Protein AF-A0A5A7T6V6-F1 (afdb_monomer)

Nearest PDB structures (foldseek):
  4cdg-assembly1_A  TM=8.973E-01  e=1.148E-07  Homo sapiens
  4cdg-assembly2_B  TM=8.959E-01  e=1.078E-07  Homo sapiens
  4tmu-assembly1_A  TM=9.172E-01  e=1.344E-06  Cronobacter sakazakii ATCC BAA-894
  1oyw-assembly1_A  TM=8.843E-01  e=2.864E-06  Escherichia coli

Solvent-accessible surface area (backbone atoms only — not comparable to full-atom values): 10312 Å² total; per-residue (Å²): 134,54,72,68,58,51,54,51,54,54,50,36,39,72,70,63,76,37,92,79,82,90,78,61,78,73,59,64,75,75,63,79,82,60,41,85,31,45,70,38,75,37,72,62,61,65,95,39,56,66,57,44,51,60,62,50,62,50,38,16,66,68,49,47,71,19,41,34,39,37,32,40,51,73,70,40,51,55,53,49,50,65,76,62,64,83,78,73,88,68,81,57,71,47,54,59,62,57,71,53,71,84,66,40,65,66,52,58,52,33,54,73,73,72,45,85,80,66,83,86,46,40,80,75,63,80,82,79,87,66,89,78,86,72,86,70,78,67,23,53,60,86,74,68,99,72,93,64,80,65,65,50,38,60,48,72,47,68,40,76,57,78,131

Secondary structure (DSSP, 8-state):
--HHHHHHHHHHHHTTS-------THHHHT----TT--EEEESS--S-HHHHHHHHTTTTTTSS-EEEEEEE-HHHHHHHHHHH-SS--SPPHHHHHHH--SS-HHHHHHHHTTPPP-TTS-B-------SSS-----B--PPPSSS----TTEEEEEEE---

InterPro domains:
  IPR001650 Helicase, C-terminal domain-like [PF00271] (1-63)
  IPR001650 Helicase, C-terminal domain-like [PS51194] (1-103)
  IPR001650 Helicase, C-terminal domain-like [SM00490] (1-63)
  IPR027417 P-loop containing nucleoside triphosphate hydrolase [G3DSA:3.40.50.300] (1-128)
  IPR027417 P-loop containing nucleoside triphosphate hydrolase [SSF52540] (7-118)
  IPR032284 ATP-dependent DNA helicase RecQ, zinc-binding domain [PF16124] (74-118)

Stru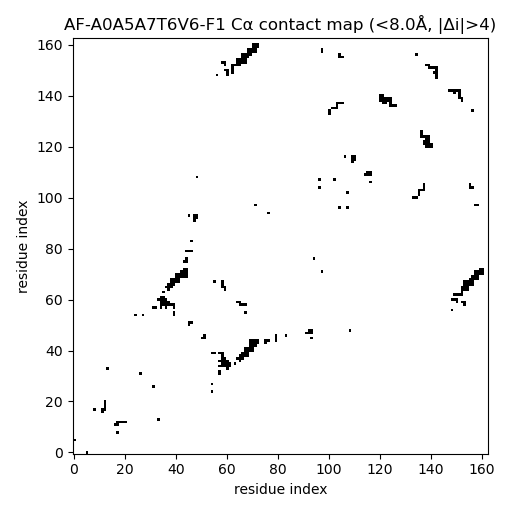cture (mmCIF, N/CA/C/O backbone):
data_AF-A0A5A7T6V6-F1
#
_entry.id   AF-A0A5A7T6V6-F1
#
loop_
_atom_site.group_PDB
_atom_site.id
_atom_site.type_symbol
_atom_site.label_atom_id
_atom_site.label_alt_id
_atom_site.label_comp_id
_atom_site.label_asym_id
_atom_site.label_entity_id
_atom_site.label_seq_id
_atom_site.pdbx_PDB_ins_code
_atom_site.Cartn_x
_atom_site.Cartn_y
_atom_site.Cartn_z
_atom_site.occupancy
_atom_site.B_iso_or_equiv
_atom_site.auth_seq_id
_atom_site.auth_comp_id
_atom_site.auth_asym_id
_atom_site.auth_atom_id
_atom_site.pdbx_PDB_model_num
ATOM 1 N N . MET A 1 1 ? -5.572 19.678 7.613 1.00 74.50 1 MET A N 1
ATOM 2 C CA . MET A 1 1 ? -6.178 18.974 8.762 1.00 74.50 1 MET A CA 1
ATOM 3 C C . MET A 1 1 ? -5.320 19.246 9.973 1.00 74.50 1 MET A C 1
ATOM 5 O O . MET A 1 1 ? -4.122 18.979 9.914 1.00 74.50 1 MET A O 1
ATOM 9 N N . ASP A 1 2 ? -5.929 19.813 11.001 1.00 87.88 2 ASP A N 1
ATOM 10 C CA . ASP A 1 2 ? -5.264 20.177 12.249 1.00 87.88 2 ASP A CA 1
ATOM 11 C C . ASP A 1 2 ? -4.811 18.924 13.045 1.00 87.88 2 ASP A C 1
ATOM 13 O O . ASP A 1 2 ? -5.450 17.868 12.918 1.00 87.88 2 ASP A O 1
ATOM 17 N N . PRO A 1 3 ? -3.722 18.975 13.844 1.00 86.38 3 PRO A N 1
ATOM 18 C CA . PRO A 1 3 ? -3.275 17.840 14.656 1.00 86.38 3 PRO A CA 1
ATOM 19 C C . PRO A 1 3 ? -4.341 17.276 15.608 1.00 86.38 3 PRO A C 1
ATOM 21 O O . PRO A 1 3 ? -4.400 16.053 15.788 1.00 86.38 3 PRO A O 1
ATOM 24 N N . ALA A 1 4 ? -5.217 18.117 16.168 1.00 88.50 4 ALA A N 1
ATOM 25 C CA . ALA A 1 4 ? -6.295 17.660 17.043 1.00 88.50 4 ALA A CA 1
ATOM 26 C C . ALA A 1 4 ? -7.326 16.838 16.260 1.00 88.50 4 ALA A C 1
ATOM 28 O O . ALA A 1 4 ? -7.719 15.749 16.684 1.00 88.50 4 ALA A O 1
ATOM 29 N N . GLN A 1 5 ? -7.691 17.300 15.060 1.00 90.00 5 GLN A N 1
ATOM 30 C CA . GLN A 1 5 ? -8.599 16.570 14.174 1.00 90.00 5 GLN A CA 1
ATOM 31 C C . GLN A 1 5 ? -8.004 15.222 13.743 1.00 90.00 5 GLN A C 1
ATOM 33 O O . GLN A 1 5 ? -8.709 14.213 13.732 1.00 90.00 5 GLN A O 1
ATOM 38 N N . ARG A 1 6 ? -6.705 15.180 13.405 1.00 87.50 6 ARG A N 1
ATOM 39 C CA . ARG A 1 6 ? -6.007 13.933 13.031 1.00 87.50 6 ARG A CA 1
ATOM 40 C C . ARG A 1 6 ? -6.059 12.906 14.160 1.00 87.50 6 ARG A C 1
ATOM 42 O O . ARG A 1 6 ? -6.437 11.760 13.929 1.00 87.50 6 ARG A O 1
ATOM 49 N N . SER A 1 7 ? -5.738 13.343 15.377 1.00 87.62 7 SER A N 1
ATOM 50 C CA . SER A 1 7 ? -5.757 12.501 16.578 1.00 87.62 7 SER A CA 1
ATOM 51 C C . SER A 1 7 ? -7.163 11.984 16.886 1.00 87.62 7 SER A C 1
ATOM 53 O O . SER A 1 7 ? -7.337 10.818 17.238 1.00 87.62 7 SER A O 1
ATOM 55 N N . PHE A 1 8 ? -8.180 12.828 16.700 1.00 90.81 8 PHE A N 1
ATOM 56 C CA . PHE A 1 8 ? -9.578 12.455 16.886 1.00 90.81 8 PHE A CA 1
ATOM 57 C C . PHE A 1 8 ? -10.023 11.359 15.907 1.00 90.81 8 PHE A C 1
ATOM 59 O O . PHE A 1 8 ? -10.551 10.336 16.340 1.00 90.81 8 PHE A O 1
ATOM 66 N N . VAL A 1 9 ? -9.751 11.516 14.607 1.00 90.62 9 VAL A N 1
ATOM 67 C CA . VAL A 1 9 ? -10.084 10.499 13.590 1.00 90.62 9 VAL A CA 1
ATOM 68 C C . VAL A 1 9 ? -9.315 9.198 13.826 1.00 90.62 9 VAL A C 1
ATOM 70 O O . VAL A 1 9 ? -9.901 8.118 13.773 1.00 90.62 9 VAL A O 1
ATOM 73 N N . GLN A 1 10 ? -8.023 9.283 14.159 1.00 87.94 10 GLN A N 1
ATOM 74 C CA . GLN A 1 10 ? -7.215 8.106 14.485 1.00 87.94 10 GLN A CA 1
ATOM 75 C C . GLN A 1 10 ? -7.772 7.348 15.699 1.00 87.94 10 GLN A C 1
ATOM 77 O O . GLN A 1 10 ? -7.799 6.115 15.694 1.00 87.94 10 GLN A O 1
ATOM 82 N N . LYS A 1 11 ? -8.242 8.064 16.728 1.00 90.19 11 LYS A N 1
ATOM 83 C CA . LYS A 1 11 ? -8.846 7.465 17.925 1.00 90.19 11 LYS A CA 1
ATOM 84 C C . LYS A 1 11 ? -10.158 6.750 17.603 1.00 90.19 11 LYS A C 1
ATOM 86 O O . LYS A 1 11 ? -10.329 5.616 18.040 1.00 90.19 11 LYS A O 1
ATOM 91 N N . GLN A 1 12 ? -11.042 7.375 16.827 1.00 92.31 12 GLN A N 1
ATOM 92 C CA . GLN A 1 12 ? -12.310 6.763 16.412 1.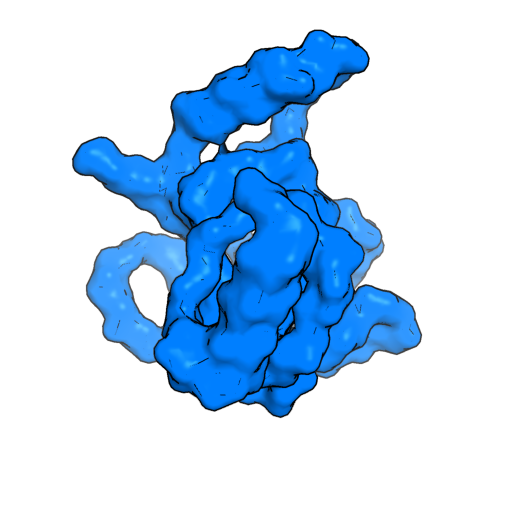00 92.31 12 GLN A CA 1
ATOM 93 C C . GLN A 1 12 ? -12.080 5.500 15.570 1.00 92.31 12 GLN A C 1
ATOM 95 O O . GLN A 1 12 ? -12.667 4.456 15.832 1.00 92.31 12 GLN A O 1
ATOM 100 N N . TRP A 1 13 ? -11.150 5.550 14.614 1.00 91.06 13 TRP A N 1
ATOM 101 C CA . TRP A 1 13 ? -10.787 4.376 13.815 1.00 91.06 13 TRP A CA 1
ATOM 102 C C . TRP A 1 13 ? -10.139 3.261 14.642 1.00 91.06 13 TRP A C 1
ATOM 104 O O . TRP A 1 13 ? -10.393 2.079 14.423 1.00 91.06 13 TRP A O 1
ATOM 114 N N . SER A 1 14 ? -9.335 3.616 15.647 1.00 88.62 14 SER A N 1
ATOM 115 C CA . SER A 1 14 ? -8.740 2.621 16.548 1.00 88.62 14 SER A CA 1
ATOM 116 C C . SER A 1 14 ? -9.800 1.865 17.352 1.00 88.62 14 SER A C 1
ATOM 118 O O . SER A 1 14 ? -9.628 0.669 17.583 1.00 88.62 14 SER A O 1
ATOM 120 N N . LYS A 1 15 ? -10.893 2.548 17.716 1.00 90.94 15 LYS A N 1
ATOM 121 C CA . LYS A 1 15 ? -12.057 2.008 18.433 1.00 90.94 15 LYS A CA 1
ATOM 122 C C . LYS A 1 15 ? -13.098 1.323 17.541 1.00 90.94 15 LYS A C 1
ATOM 124 O O . LYS A 1 15 ? -14.153 0.958 18.045 1.00 90.94 15 LYS A O 1
ATOM 129 N N . ASP A 1 16 ? -12.830 1.190 16.242 1.00 90.75 16 ASP A N 1
ATOM 130 C CA . ASP A 1 16 ? -13.777 0.634 15.267 1.00 90.75 16 ASP A CA 1
ATOM 131 C C . ASP A 1 16 ? -15.079 1.464 15.113 1.00 90.75 16 ASP A C 1
ATOM 133 O O . ASP A 1 16 ? -16.071 0.980 14.579 1.00 90.75 16 ASP A O 1
ATOM 137 N N . GLU A 1 17 ? -15.074 2.743 15.521 1.00 93.00 17 GLU A N 1
ATOM 138 C CA . GLU A 1 17 ? -16.168 3.698 15.248 1.00 93.00 17 GLU A CA 1
ATOM 139 C C . GLU A 1 17 ? -16.119 4.185 13.785 1.00 93.00 17 GLU A C 1
ATOM 141 O O . GLU A 1 17 ? -17.142 4.481 13.169 1.00 93.00 17 GLU A O 1
ATOM 146 N N . ILE A 1 18 ? -14.913 4.233 13.208 1.00 91.94 18 ILE A N 1
ATOM 147 C CA . ILE A 1 18 ? -14.670 4.488 11.784 1.00 91.94 18 ILE A CA 1
ATOM 148 C C . ILE A 1 18 ? -14.029 3.242 11.180 1.00 91.94 18 ILE A C 1
ATOM 150 O O . ILE A 1 18 ? -12.979 2.799 11.634 1.00 91.94 18 ILE A O 1
ATOM 154 N N . ASN A 1 19 ? -14.610 2.725 10.099 1.00 89.06 19 ASN A N 1
ATOM 155 C CA . ASN A 1 19 ? -14.118 1.507 9.448 1.00 89.06 19 ASN A CA 1
ATOM 156 C C . ASN A 1 19 ? -13.001 1.775 8.427 1.00 89.06 19 ASN A C 1
ATOM 158 O O . ASN A 1 19 ? -12.113 0.945 8.233 1.00 89.06 19 ASN A O 1
ATOM 162 N N . ILE A 1 20 ? -13.043 2.928 7.751 1.00 90.88 20 ILE A N 1
ATOM 163 C CA . ILE A 1 20 ? -12.171 3.244 6.614 1.00 90.88 20 ILE A CA 1
ATOM 164 C C . ILE A 1 20 ? -11.563 4.630 6.804 1.00 90.88 20 ILE A C 1
ATOM 166 O O . ILE A 1 20 ? -12.269 5.597 7.080 1.00 90.88 20 ILE A O 1
ATOM 170 N N . ILE A 1 21 ? -10.251 4.727 6.597 1.00 90.06 21 ILE A N 1
ATOM 171 C CA . ILE A 1 21 ? -9.530 5.996 6.501 1.00 90.06 21 ILE A CA 1
ATOM 172 C C . ILE A 1 21 ? -8.927 6.097 5.102 1.00 90.06 21 ILE A C 1
ATOM 174 O O . ILE A 1 21 ? -8.197 5.206 4.673 1.00 90.06 21 ILE A O 1
ATOM 178 N N . SER A 1 22 ? -9.194 7.211 4.420 1.00 90.56 22 SER A N 1
ATOM 179 C CA . SER A 1 22 ? -8.434 7.625 3.241 1.00 90.56 22 SER A CA 1
ATOM 180 C C . SER A 1 22 ? -7.333 8.580 3.682 1.00 90.56 22 SER A C 1
ATOM 182 O O . SER A 1 22 ? -7.606 9.607 4.307 1.00 90.56 22 SER A O 1
ATOM 184 N N . ALA A 1 23 ? -6.082 8.223 3.408 1.00 87.88 23 ALA A N 1
ATOM 185 C CA . ALA A 1 23 ? -4.930 8.961 3.891 1.00 87.88 23 ALA A CA 1
ATOM 186 C C . ALA A 1 23 ? -3.766 8.937 2.899 1.00 87.88 23 ALA A C 1
ATOM 188 O O . ALA A 1 23 ? -3.619 8.015 2.101 1.00 87.88 23 ALA A O 1
ATOM 189 N N . THR A 1 24 ? -2.908 9.951 2.997 1.00 87.81 24 THR A N 1
ATOM 190 C CA . THR A 1 24 ? -1.612 9.984 2.314 1.00 87.81 24 THR A CA 1
ATOM 191 C C . THR A 1 24 ? -0.534 9.314 3.173 1.00 87.81 24 THR A C 1
ATOM 193 O O . THR A 1 24 ? -0.756 9.009 4.348 1.00 87.81 24 THR A O 1
ATOM 196 N N . VAL A 1 25 ? 0.670 9.149 2.613 1.00 80.06 25 VAL A N 1
ATOM 197 C CA . VAL A 1 25 ? 1.855 8.574 3.287 1.00 80.06 25 VAL A CA 1
ATOM 198 C C . VAL A 1 25 ? 2.108 9.184 4.678 1.00 80.06 25 VAL A C 1
ATOM 200 O O . VAL A 1 25 ? 2.528 8.489 5.603 1.00 80.06 25 VAL A O 1
ATOM 203 N N . ALA A 1 26 ? 1.763 10.462 4.870 1.00 73.88 26 ALA A N 1
ATOM 204 C CA . ALA A 1 26 ? 1.917 11.176 6.137 1.00 73.88 26 ALA A CA 1
ATOM 205 C C . ALA A 1 26 ? 1.166 10.531 7.319 1.00 73.88 26 ALA A C 1
ATOM 207 O O . ALA A 1 26 ? 1.592 10.673 8.463 1.00 73.88 26 ALA A O 1
ATOM 208 N N . PHE A 1 27 ? 0.080 9.790 7.076 1.00 70.94 27 PHE A N 1
ATOM 209 C CA . PHE A 1 27 ? -0.657 9.096 8.140 1.00 70.94 27 PHE A CA 1
ATOM 210 C C . PHE A 1 27 ? 0.139 7.925 8.725 1.00 70.94 27 PHE A C 1
ATOM 212 O O . PHE A 1 27 ? 0.045 7.623 9.912 1.00 70.94 27 PHE A O 1
ATOM 219 N N . GLY A 1 28 ? 0.998 7.306 7.914 1.00 61.16 28 GLY A N 1
ATOM 220 C CA . GLY A 1 28 ? 1.839 6.205 8.351 1.00 61.16 28 GLY A CA 1
ATOM 221 C C . GLY A 1 28 ? 2.927 6.599 9.354 1.00 61.16 28 GLY A C 1
ATOM 222 O O . GLY A 1 28 ? 3.344 5.758 10.157 1.00 61.16 28 GLY A O 1
ATOM 223 N N . MET A 1 29 ? 3.361 7.860 9.330 1.00 61.56 29 MET A N 1
ATOM 224 C CA . MET A 1 29 ? 4.415 8.389 10.203 1.00 61.56 29 MET A CA 1
ATOM 225 C C . MET A 1 29 ? 3.931 8.629 11.640 1.00 61.56 29 MET A C 1
ATOM 227 O O . MET A 1 29 ? 4.735 8.608 12.562 1.00 61.56 29 MET A O 1
ATOM 231 N N . VAL A 1 30 ? 2.619 8.773 11.854 1.00 58.81 30 VAL A N 1
ATOM 232 C CA . VAL A 1 30 ? 2.002 9.031 13.174 1.00 58.81 30 VAL A CA 1
ATOM 233 C C . VAL A 1 30 ? 1.886 7.748 14.027 1.00 58.81 30 VAL A C 1
ATOM 235 O O . VAL A 1 30 ? 1.286 7.741 15.095 1.00 58.81 30 VAL A O 1
ATOM 238 N N . GLY A 1 31 ? 2.485 6.635 13.585 1.00 63.72 31 GLY A N 1
ATOM 239 C CA . GLY A 1 31 ? 2.583 5.418 14.396 1.00 63.72 31 GLY A CA 1
ATOM 240 C C . GLY A 1 31 ? 1.267 4.645 14.509 1.00 63.72 31 GLY A C 1
ATOM 241 O O . GLY A 1 31 ? 0.774 4.379 15.601 1.00 63.72 31 GLY A O 1
ATOM 242 N N . ILE A 1 32 ? 0.687 4.245 13.375 1.00 74.50 32 ILE A N 1
ATOM 243 C CA . ILE A 1 32 ? -0.501 3.377 13.358 1.00 74.50 32 ILE A CA 1
ATOM 244 C C . ILE A 1 32 ? -0.141 1.996 13.926 1.00 74.50 32 ILE A C 1
ATOM 246 O O . ILE A 1 32 ? 0.665 1.273 13.332 1.00 74.50 32 ILE A O 1
ATOM 250 N N . ASN A 1 33 ? -0.775 1.614 15.037 1.00 75.62 33 ASN A N 1
ATOM 251 C CA . ASN A 1 33 ? -0.602 0.308 15.676 1.00 75.62 33 ASN A CA 1
ATOM 252 C C . ASN A 1 33 ? -1.943 -0.396 15.951 1.00 75.62 33 ASN A C 1
ATOM 254 O O . ASN A 1 33 ? -2.218 -0.819 17.070 1.00 75.62 33 ASN A O 1
ATOM 258 N N . LYS A 1 34 ? -2.801 -0.499 14.930 1.00 85.69 34 LYS A N 1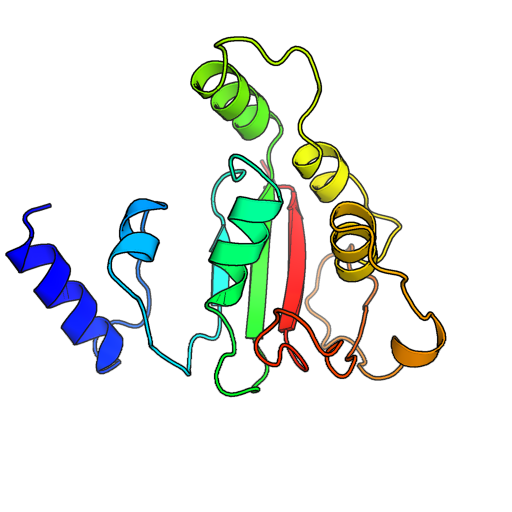
ATOM 259 C CA . LYS A 1 34 ? -4.012 -1.327 14.993 1.00 85.69 34 LYS A CA 1
ATOM 260 C C . LYS A 1 34 ? -3.680 -2.721 14.444 1.00 85.69 34 LYS A C 1
ATOM 262 O O . LYS A 1 34 ? -3.250 -2.807 13.293 1.00 85.69 34 LYS A O 1
ATOM 267 N N . PRO A 1 35 ? -3.836 -3.805 15.225 1.00 85.44 35 PRO A N 1
ATOM 268 C CA . PRO A 1 35 ? -3.443 -5.139 14.777 1.00 85.44 35 PRO A CA 1
ATOM 269 C C . PRO A 1 35 ? -4.404 -5.711 13.724 1.00 85.44 35 PRO A C 1
ATOM 271 O O . PRO A 1 35 ? -3.989 -6.438 12.821 1.00 85.44 35 PRO A O 1
ATOM 274 N N . ASN A 1 36 ? -5.682 -5.326 13.802 1.00 88.06 36 ASN A N 1
ATOM 275 C CA . ASN A 1 36 ? -6.778 -5.904 13.034 1.00 88.06 36 ASN A CA 1
ATOM 276 C C . ASN A 1 36 ? -7.081 -5.191 11.697 1.00 88.06 36 ASN A C 1
ATOM 278 O O . ASN A 1 36 ? -8.233 -5.096 11.276 1.00 88.06 36 ASN A O 1
ATOM 282 N N . VAL A 1 37 ? -6.058 -4.701 10.991 1.00 89.31 37 VAL A N 1
ATOM 283 C CA . VAL A 1 37 ? -6.233 -4.094 9.658 1.00 89.31 37 VAL A CA 1
ATOM 284 C C . VAL A 1 37 ? -6.385 -5.180 8.586 1.00 89.31 37 VAL A C 1
ATOM 286 O O . VAL A 1 37 ? -5.462 -5.963 8.342 1.00 89.31 37 VAL A O 1
ATOM 289 N N . ARG A 1 38 ? -7.552 -5.226 7.927 1.00 89.50 38 ARG A N 1
ATOM 290 C CA . ARG A 1 38 ? -7.887 -6.245 6.909 1.00 89.50 38 ARG A CA 1
ATOM 291 C C . ARG A 1 38 ? -7.513 -5.868 5.492 1.00 89.50 38 ARG A C 1
ATOM 293 O O . ARG A 1 38 ? -7.062 -6.735 4.748 1.00 89.50 38 ARG A O 1
ATOM 300 N N . PHE A 1 39 ? -7.656 -4.597 5.145 1.00 89.00 39 PHE A N 1
ATOM 301 C CA . PHE A 1 39 ? -7.428 -4.112 3.794 1.00 89.00 39 PHE A CA 1
ATOM 302 C C . PHE A 1 39 ? -6.492 -2.914 3.821 1.00 89.00 39 PHE A C 1
ATOM 304 O O . PHE A 1 39 ? -6.690 -1.980 4.595 1.00 89.00 39 PHE A O 1
ATOM 311 N N . VAL A 1 40 ? -5.487 -2.942 2.951 1.00 90.12 40 VAL A N 1
ATOM 312 C CA . VAL A 1 40 ? -4.715 -1.759 2.568 1.00 90.12 40 VAL A CA 1
ATOM 313 C C . VAL A 1 40 ? -4.889 -1.597 1.070 1.00 90.12 40 VAL A C 1
ATOM 315 O O . VAL A 1 40 ? -4.568 -2.507 0.304 1.00 90.12 40 VAL A O 1
ATOM 318 N N . ILE A 1 41 ? -5.455 -0.463 0.671 1.00 91.19 41 ILE A N 1
ATOM 319 C CA . ILE A 1 41 ? -5.759 -0.161 -0.724 1.00 91.19 41 ILE A CA 1
ATOM 320 C C . ILE A 1 41 ? -4.930 1.046 -1.131 1.00 91.19 41 ILE A C 1
ATOM 322 O O . ILE A 1 41 ? -5.121 2.151 -0.622 1.00 91.19 41 ILE A O 1
ATOM 326 N N . HIS A 1 42 ? -4.032 0.830 -2.078 1.00 91.31 42 HIS A N 1
ATOM 327 C CA . HIS A 1 42 ? -3.302 1.885 -2.749 1.00 91.31 42 HIS A CA 1
ATOM 328 C C . HIS A 1 42 ? -4.118 2.350 -3.937 1.00 91.31 42 HIS A C 1
ATOM 330 O O . HIS A 1 42 ? -4.266 1.638 -4.930 1.00 91.31 42 HIS A O 1
ATOM 336 N N . HIS A 1 43 ? -4.672 3.551 -3.808 1.00 90.31 43 HIS A N 1
ATOM 337 C CA . HIS A 1 43 ? -5.361 4.194 -4.913 1.00 90.31 43 HIS A CA 1
ATOM 338 C C . HIS A 1 43 ? -4.360 4.551 -6.016 1.00 90.31 43 HIS A C 1
ATOM 340 O O . HIS A 1 43 ? -4.558 4.158 -7.152 1.00 90.31 43 HIS A O 1
ATOM 346 N N . SER A 1 44 ? -3.275 5.250 -5.699 1.00 88.00 44 SER A N 1
ATOM 347 C CA . SER A 1 44 ? -2.290 5.684 -6.697 1.00 88.00 44 SER A CA 1
ATOM 348 C C . SER A 1 44 ? -0.960 4.968 -6.522 1.00 88.00 44 SER A C 1
ATOM 350 O O . SER A 1 44 ? -0.662 4.480 -5.429 1.00 88.00 44 SER A O 1
ATOM 352 N N . LEU A 1 45 ?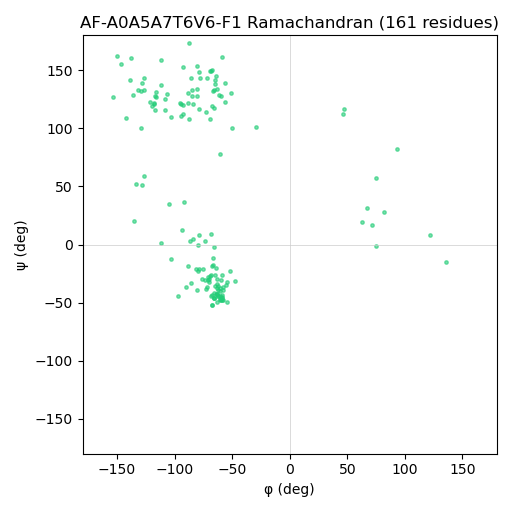 -0.162 4.944 -7.593 1.00 88.12 45 LEU A N 1
ATOM 353 C CA . LEU A 1 45 ? 1.155 4.313 -7.608 1.00 88.12 45 LEU A CA 1
ATOM 354 C C . LEU A 1 45 ? 2.067 4.896 -6.505 1.00 88.12 45 LEU A C 1
ATOM 356 O O . LEU A 1 45 ? 2.301 6.109 -6.486 1.00 88.12 45 LEU A O 1
ATOM 360 N N . PRO A 1 46 ? 2.588 4.062 -5.586 1.00 88.69 46 PRO A N 1
ATOM 361 C CA . PRO A 1 46 ? 3.602 4.481 -4.623 1.00 88.69 46 PRO A CA 1
ATOM 362 C C . PRO A 1 46 ? 4.875 5.009 -5.295 1.00 88.69 46 PRO A C 1
ATOM 364 O O . PRO A 1 46 ? 5.164 4.728 -6.455 1.00 88.69 46 PRO A O 1
ATOM 367 N N . LYS A 1 47 ? 5.683 5.764 -4.546 1.00 85.06 47 LYS A N 1
ATOM 368 C CA . LYS A 1 47 ? 6.943 6.322 -5.071 1.00 85.06 47 LYS A CA 1
ATOM 369 C C . LYS A 1 47 ? 8.015 5.255 -5.302 1.00 85.06 47 LYS A C 1
ATOM 371 O O . LYS A 1 47 ? 8.827 5.393 -6.210 1.00 85.06 47 LYS A O 1
ATOM 376 N N . SER A 1 48 ? 8.020 4.213 -4.474 1.00 85.81 48 SER A N 1
ATOM 377 C CA . SER A 1 48 ? 8.962 3.101 -4.558 1.00 85.81 48 SER A CA 1
ATOM 378 C C . SER A 1 48 ? 8.326 1.810 -4.042 1.00 85.81 48 SER A C 1
ATOM 380 O O . SER A 1 48 ? 7.310 1.835 -3.337 1.00 85.81 48 SER A O 1
ATOM 382 N N . ILE A 1 49 ? 8.926 0.676 -4.392 1.00 86.06 49 ILE A N 1
ATOM 383 C CA . ILE A 1 49 ? 8.477 -0.648 -3.948 1.00 86.06 49 ILE A CA 1
ATOM 384 C C . ILE A 1 49 ? 8.757 -0.894 -2.459 1.00 86.06 49 ILE A C 1
ATOM 386 O O . ILE A 1 49 ? 7.984 -1.580 -1.796 1.00 86.06 49 ILE A O 1
ATOM 390 N N . GLU A 1 50 ? 9.787 -0.270 -1.891 1.00 86.19 50 GLU A N 1
ATOM 391 C CA . GLU A 1 50 ? 10.062 -0.289 -0.452 1.00 86.19 50 GLU A CA 1
ATOM 392 C C . GLU A 1 50 ? 8.991 0.485 0.314 1.00 86.19 50 GLU A C 1
ATOM 394 O O . GLU A 1 50 ? 8.479 -0.005 1.321 1.00 86.19 50 GLU A O 1
ATOM 399 N N . GLY A 1 51 ? 8.608 1.665 -0.191 1.00 85.62 51 GLY A N 1
ATOM 400 C CA . GLY A 1 51 ? 7.502 2.446 0.361 1.00 85.62 51 GLY A CA 1
ATOM 401 C C . GLY A 1 51 ? 6.200 1.650 0.329 1.00 85.62 51 GLY A C 1
ATOM 402 O O . GLY A 1 51 ? 5.545 1.495 1.360 1.00 85.62 51 GLY A O 1
ATOM 403 N N . TYR A 1 52 ? 5.892 1.040 -0.820 1.00 87.56 52 TYR A N 1
ATOM 404 C CA . TYR A 1 52 ? 4.759 0.127 -0.960 1.00 87.56 52 TYR A CA 1
ATOM 405 C C . TYR A 1 52 ? 4.799 -1.004 0.078 1.00 87.56 52 TYR A C 1
ATOM 407 O O . TYR A 1 52 ? 3.815 -1.233 0.783 1.00 87.56 52 TYR A O 1
ATOM 415 N N . HIS A 1 53 ? 5.943 -1.679 0.224 1.00 86.06 53 HIS A N 1
ATOM 416 C CA . HIS A 1 53 ? 6.112 -2.783 1.167 1.00 86.06 53 HIS A CA 1
ATOM 417 C C . HIS A 1 53 ? 5.884 -2.344 2.625 1.00 86.06 53 HIS A C 1
ATOM 419 O O . HIS A 1 53 ? 5.157 -3.014 3.364 1.00 86.06 53 HIS A O 1
ATOM 425 N N . GLN A 1 54 ? 6.423 -1.192 3.040 1.00 86.12 54 GLN A N 1
ATOM 426 C CA . GLN A 1 54 ? 6.214 -0.646 4.387 1.00 86.12 54 GLN A CA 1
ATOM 427 C C . GLN A 1 54 ? 4.753 -0.251 4.646 1.00 86.12 54 GLN A C 1
ATOM 429 O O . GLN A 1 54 ? 4.210 -0.517 5.722 1.00 86.12 54 GLN A O 1
ATOM 434 N N . GLU A 1 55 ? 4.097 0.370 3.667 1.00 87.81 55 GLU A N 1
ATOM 435 C CA . GLU A 1 55 ? 2.699 0.802 3.763 1.00 87.81 55 GLU A CA 1
ATOM 436 C C . GLU A 1 55 ? 1.752 -0.399 3.868 1.00 87.81 55 GLU A C 1
ATOM 438 O O . GLU A 1 55 ? 0.897 -0.462 4.755 1.00 87.81 55 GLU A O 1
ATOM 443 N N . CYS A 1 56 ? 1.966 -1.401 3.017 1.00 86.38 56 CYS A N 1
ATOM 444 C CA . CYS A 1 56 ? 1.259 -2.674 3.037 1.00 86.38 56 CYS A CA 1
ATOM 445 C C . CYS A 1 56 ? 1.522 -3.512 4.296 1.00 86.38 56 CYS A C 1
ATOM 447 O O . CYS A 1 56 ? 0.665 -4.313 4.690 1.00 86.38 56 CYS A O 1
ATOM 449 N N . GLY A 1 57 ? 2.672 -3.321 4.947 1.00 82.81 57 GLY A N 1
ATOM 450 C CA . GLY A 1 57 ? 3.053 -3.978 6.200 1.00 82.81 57 GLY A CA 1
ATOM 451 C C . GLY A 1 57 ? 2.191 -3.602 7.414 1.00 82.81 57 GLY A C 1
ATOM 452 O O . GLY A 1 57 ? 2.386 -4.124 8.511 1.00 82.81 57 GLY A O 1
ATOM 453 N N . ARG A 1 58 ? 1.222 -2.696 7.239 1.00 82.12 58 ARG A N 1
ATOM 454 C CA . ARG A 1 58 ? 0.225 -2.336 8.259 1.00 82.12 58 ARG A CA 1
ATOM 455 C C . ARG A 1 58 ? -0.940 -3.322 8.331 1.00 82.12 58 ARG A C 1
ATOM 457 O O . ARG A 1 58 ? -1.611 -3.371 9.355 1.00 82.12 58 ARG A O 1
ATOM 464 N N . ALA A 1 59 ? -1.178 -4.090 7.268 1.00 86.31 59 ALA A N 1
ATOM 465 C CA . ALA A 1 59 ? -2.235 -5.095 7.224 1.00 86.31 59 ALA A CA 1
ATOM 466 C C . ALA A 1 59 ? -1.833 -6.374 7.974 1.00 86.31 59 ALA A C 1
ATOM 468 O O . ALA A 1 59 ? -0.688 -6.810 7.871 1.00 86.31 59 ALA A O 1
ATOM 469 N N . GLY A 1 60 ? -2.794 -7.003 8.658 1.00 84.56 60 GLY A N 1
ATOM 470 C CA . GLY A 1 60 ? -2.652 -8.379 9.153 1.00 84.56 60 GLY A CA 1
ATOM 471 C C . GLY A 1 60 ? -1.617 -8.585 10.259 1.00 84.56 60 GLY A C 1
ATOM 472 O O . GLY A 1 60 ? -1.017 -9.653 10.323 1.00 84.56 60 GLY A O 1
ATOM 473 N N . ARG A 1 61 ? -1.384 -7.591 11.129 1.00 85.12 61 ARG A N 1
ATOM 474 C CA . ARG A 1 61 ? -0.440 -7.723 12.260 1.00 85.12 61 ARG A CA 1
ATOM 475 C C . ARG A 1 61 ? -0.895 -8.732 13.321 1.00 85.12 61 ARG A C 1
ATOM 477 O O . ARG A 1 61 ? -0.080 -9.184 14.113 1.00 85.12 61 ARG A O 1
ATOM 484 N N . ASP A 1 62 ? -2.177 -9.081 13.325 1.00 84.81 62 ASP A N 1
ATOM 485 C CA . ASP A 1 62 ? -2.776 -10.162 14.115 1.00 84.81 62 ASP A CA 1
ATOM 486 C C . ASP A 1 62 ? -2.563 -11.564 13.508 1.00 84.81 62 ASP A C 1
ATOM 488 O O . ASP A 1 62 ? -3.039 -12.547 14.067 1.00 84.81 62 ASP A O 1
ATOM 492 N N . GLY A 1 63 ? -1.885 -11.676 12.360 1.00 81.75 63 GLY A N 1
ATOM 493 C CA . GLY A 1 63 ? -1.664 -12.945 11.658 1.00 81.75 63 GLY A CA 1
ATOM 494 C C . GLY A 1 63 ? -2.898 -13.477 10.921 1.00 81.75 63 GLY A C 1
ATOM 495 O O . GLY A 1 63 ? -2.816 -14.502 10.238 1.00 81.75 63 GLY A O 1
ATOM 496 N N . MET A 1 64 ? -4.033 -12.778 11.002 1.00 84.56 64 MET A N 1
ATOM 497 C CA . MET A 1 64 ? -5.267 -13.158 10.319 1.00 84.56 64 MET A CA 1
ATOM 498 C C . MET A 1 64 ? -5.244 -12.733 8.846 1.00 84.56 64 MET A C 1
ATOM 500 O O . MET A 1 64 ? -4.585 -11.742 8.499 1.00 84.56 64 MET A O 1
ATOM 504 N N . PRO A 1 65 ? -6.000 -13.434 7.974 1.00 82.62 65 PRO A N 1
ATOM 505 C CA . PRO A 1 65 ? -6.031 -13.126 6.556 1.00 82.62 65 PRO A CA 1
ATOM 506 C C . PRO A 1 65 ? -6.300 -11.650 6.280 1.00 82.62 65 PRO A C 1
ATOM 508 O O . PRO A 1 65 ? -7.227 -11.035 6.813 1.00 82.62 65 PRO A O 1
ATOM 511 N N . SER A 1 66 ? -5.460 -11.080 5.428 1.00 85.62 66 SER A N 1
ATOM 512 C CA . SER A 1 66 ? -5.527 -9.679 5.025 1.00 85.62 66 SER A CA 1
ATOM 513 C C . SER A 1 66 ? -5.277 -9.548 3.529 1.00 85.62 66 SER A C 1
ATOM 515 O O . SER A 1 66 ? -4.754 -10.459 2.886 1.00 85.62 66 SER A O 1
ATOM 517 N N . SER A 1 67 ? -5.690 -8.429 2.946 1.00 84.88 67 SER A N 1
ATOM 518 C CA . SER A 1 67 ? -5.524 -8.153 1.521 1.00 84.88 67 SER A CA 1
ATOM 519 C C . SER A 1 67 ? -4.870 -6.798 1.294 1.00 84.88 67 SER A C 1
ATOM 521 O O . SER A 1 67 ? -5.181 -5.805 1.956 1.00 84.88 67 SER A O 1
ATOM 523 N N . ARG A 1 68 ? -3.961 -6.768 0.327 1.00 86.44 68 ARG A N 1
ATOM 524 C CA . ARG A 1 68 ? -3.280 -5.575 -0.168 1.00 86.44 68 ARG A CA 1
ATOM 525 C C . ARG A 1 68 ? -3.639 -5.416 -1.632 1.00 86.44 68 ARG A C 1
ATOM 527 O O . ARG A 1 68 ? -3.382 -6.328 -2.416 1.00 86.44 68 ARG A O 1
ATOM 534 N N . VAL A 1 69 ? -4.234 -4.287 -1.989 1.00 88.12 69 VAL A N 1
ATOM 535 C CA . VAL A 1 69 ? -4.679 -4.017 -3.358 1.00 88.12 69 VAL A CA 1
ATOM 536 C C . VAL A 1 69 ? -3.987 -2.762 -3.855 1.00 88.12 69 VAL A C 1
ATOM 538 O O . VAL A 1 69 ? -4.122 -1.711 -3.238 1.00 88.12 69 VAL A O 1
ATOM 541 N N . LEU A 1 70 ? -3.261 -2.871 -4.963 1.00 88.31 70 LEU A N 1
ATOM 542 C CA . LEU A 1 70 ? -2.671 -1.735 -5.663 1.00 88.31 70 LEU A CA 1
ATOM 543 C C . LEU A 1 70 ? -3.418 -1.496 -6.968 1.00 88.31 70 LEU A C 1
ATOM 545 O O . LEU A 1 70 ? -3.376 -2.348 -7.853 1.00 88.31 70 LEU A O 1
ATOM 549 N N . TYR A 1 71 ? -4.074 -0.345 -7.086 1.00 89.31 71 TYR A N 1
ATOM 550 C CA . TYR A 1 71 ? -4.610 0.120 -8.358 1.00 89.31 71 TYR A CA 1
ATOM 551 C C . TYR A 1 71 ? -3.514 0.843 -9.138 1.00 89.31 71 TYR A C 1
ATOM 553 O O . TYR A 1 71 ? -2.953 1.831 -8.668 1.00 89.31 71 TYR A O 1
ATOM 561 N N . TYR A 1 72 ? -3.214 0.340 -10.330 1.00 85.62 72 TYR A N 1
ATOM 562 C CA . TYR A 1 72 ? -2.199 0.891 -11.218 1.00 85.62 72 TYR A CA 1
ATOM 563 C C . TYR A 1 72 ? -2.839 1.505 -12.461 1.00 85.62 72 TYR A C 1
ATOM 565 O O . TYR A 1 72 ? -3.735 0.926 -13.070 1.00 85.62 72 TYR A O 1
ATOM 573 N N . SER A 1 73 ? -2.336 2.673 -12.842 1.00 87.75 73 SER A N 1
ATOM 574 C CA . SER A 1 73 ? -2.566 3.299 -14.138 1.00 87.75 73 SER A CA 1
ATOM 575 C C . SER A 1 73 ? -1.249 3.901 -14.610 1.00 87.75 73 SER A C 1
ATOM 577 O O . SER A 1 73 ? -0.527 4.511 -13.815 1.00 87.75 73 SER A O 1
ATOM 579 N N . TYR A 1 74 ? -0.962 3.811 -15.907 1.00 84.62 74 TYR A N 1
ATOM 580 C CA . TYR A 1 74 ? 0.234 4.428 -16.479 1.00 84.62 74 TYR A CA 1
ATOM 581 C C . TYR A 1 74 ? 0.252 5.956 -16.275 1.00 84.62 74 TYR A C 1
ATOM 583 O O . TYR A 1 74 ? 1.304 6.560 -16.063 1.00 84.62 74 TYR A O 1
ATOM 591 N N . SER A 1 75 ? -0.920 6.601 -16.230 1.00 86.69 75 SER A N 1
ATOM 592 C CA . SER A 1 75 ? -1.018 8.035 -15.929 1.00 86.69 75 SER A CA 1
ATOM 593 C C . SER A 1 75 ? -0.527 8.391 -14.519 1.00 86.69 75 SER A C 1
ATOM 595 O O . SER A 1 75 ? 0.030 9.474 -14.321 1.00 86.69 75 SER A O 1
ATOM 597 N N . ASP A 1 76 ? -0.649 7.479 -13.549 1.00 85.06 76 ASP A N 1
ATOM 598 C CA . ASP A 1 76 ? -0.094 7.675 -12.208 1.00 85.06 76 ASP A CA 1
ATOM 599 C C . ASP A 1 76 ? 1.433 7.576 -12.215 1.00 85.06 76 ASP A C 1
ATOM 601 O O . ASP A 1 76 ? 2.088 8.371 -11.542 1.00 85.06 76 ASP A O 1
ATOM 605 N N . TYR A 1 77 ? 2.017 6.690 -13.030 1.00 84.38 77 TYR A N 1
ATOM 606 C CA . TYR A 1 77 ? 3.469 6.652 -13.227 1.00 84.38 77 TYR A CA 1
ATOM 607 C C . TYR A 1 77 ? 4.000 7.982 -13.769 1.00 84.38 77 TYR A C 1
ATOM 609 O O . TYR A 1 77 ? 4.954 8.529 -13.214 1.00 84.38 77 TYR A O 1
ATOM 617 N N . ILE A 1 78 ? 3.347 8.555 -14.787 1.00 84.69 78 ILE A N 1
ATOM 618 C CA . ILE A 1 78 ? 3.735 9.861 -15.336 1.00 84.69 78 ILE A CA 1
ATOM 619 C C . ILE A 1 78 ? 3.708 10.929 -14.234 1.00 84.69 78 ILE A C 1
ATOM 621 O O . ILE A 1 78 ? 4.681 11.667 -14.074 1.00 84.69 78 ILE A O 1
ATOM 625 N N . ARG A 1 79 ? 2.638 10.997 -13.432 1.00 83.94 79 ARG A N 1
ATOM 626 C CA . ARG A 1 79 ? 2.523 11.960 -12.320 1.00 83.94 79 ARG A CA 1
ATOM 627 C C . ARG A 1 79 ? 3.628 11.777 -11.280 1.00 83.94 79 ARG A C 1
ATOM 629 O O . ARG A 1 79 ? 4.252 12.752 -10.865 1.00 83.94 79 ARG A O 1
ATOM 636 N N . VAL A 1 80 ? 3.887 10.537 -10.869 1.00 82.56 80 VAL A N 1
ATOM 637 C CA . VAL A 1 80 ? 4.930 10.205 -9.888 1.00 82.56 80 VAL A CA 1
ATOM 638 C C . VAL A 1 80 ? 6.316 10.565 -10.422 1.00 82.56 80 VAL A C 1
ATOM 640 O O . VAL A 1 80 ? 7.093 11.184 -9.698 1.00 82.56 80 VAL A O 1
ATOM 643 N N . LYS A 1 81 ? 6.601 10.280 -11.697 1.00 83.12 81 LYS A N 1
ATOM 644 C CA . LYS A 1 81 ? 7.856 10.659 -12.360 1.00 83.12 81 LYS A CA 1
ATOM 645 C C . LYS A 1 81 ? 8.080 12.173 -12.334 1.00 83.12 81 LYS A C 1
ATOM 647 O O . LYS A 1 81 ? 9.165 12.613 -11.967 1.00 83.12 81 LYS A O 1
ATOM 652 N N . HIS A 1 82 ? 7.053 12.967 -12.644 1.00 82.19 82 HIS A N 1
ATOM 653 C CA . HIS A 1 82 ? 7.147 14.431 -12.585 1.00 82.19 82 HIS A CA 1
ATOM 654 C C . HIS A 1 82 ? 7.408 14.945 -11.161 1.00 82.19 82 HIS A C 1
ATOM 656 O O . HIS A 1 82 ? 8.191 15.872 -10.988 1.00 82.19 82 HIS A O 1
ATOM 662 N N . MET A 1 83 ? 6.810 14.327 -10.135 1.00 76.69 83 MET A N 1
ATOM 663 C CA . MET A 1 83 ? 7.056 14.704 -8.734 1.00 76.69 83 MET A CA 1
ATOM 664 C C . MET A 1 83 ? 8.451 14.315 -8.225 1.00 76.69 83 MET A C 1
ATOM 666 O O . MET A 1 83 ? 8.967 14.973 -7.325 1.00 76.69 83 MET A O 1
ATOM 670 N N . ILE A 1 84 ? 9.031 13.224 -8.736 1.00 76.31 84 ILE A N 1
ATOM 671 C CA . ILE A 1 84 ? 10.336 12.698 -8.295 1.00 76.31 84 ILE A CA 1
ATOM 672 C C . ILE A 1 84 ? 11.499 13.330 -9.072 1.00 76.31 84 ILE A C 1
ATOM 674 O O . ILE A 1 84 ? 12.626 13.276 -8.593 1.00 76.31 84 ILE A O 1
ATOM 678 N N . SER A 1 85 ? 11.247 13.941 -10.237 1.00 64.62 85 SER A N 1
ATOM 679 C CA . SER A 1 85 ? 12.252 14.498 -11.153 1.00 64.62 85 SER A CA 1
ATOM 680 C C . SER A 1 85 ? 13.116 15.622 -10.545 1.00 64.62 85 SER A C 1
ATOM 682 O O . SER A 1 85 ? 12.971 16.801 -10.863 1.00 64.62 85 SER A O 1
ATOM 684 N N . GLN A 1 86 ? 14.091 15.199 -9.742 1.00 55.47 86 GLN A N 1
ATOM 685 C CA . GLN A 1 86 ? 15.441 15.732 -9.596 1.00 55.47 86 GLN A CA 1
ATOM 686 C C . GLN A 1 86 ? 16.447 14.570 -9.784 1.00 55.47 86 GLN A C 1
ATOM 688 O O . GLN A 1 86 ? 17.213 14.256 -8.880 1.00 55.47 86 GLN A O 1
ATOM 693 N N . GLY A 1 87 ? 16.431 13.899 -10.950 1.00 53.72 87 GLY A N 1
ATOM 694 C CA . GLY A 1 87 ? 17.606 13.134 -11.417 1.00 53.72 87 GLY A CA 1
ATOM 695 C C . GLY A 1 87 ? 17.486 11.629 -11.711 1.00 53.72 87 GLY A C 1
ATOM 696 O O . GLY A 1 87 ? 18.515 11.021 -11.981 1.00 53.72 87 GLY A O 1
ATOM 697 N N . ALA A 1 88 ? 16.303 11.001 -11.705 1.00 56.72 88 ALA A N 1
ATOM 698 C CA . ALA A 1 88 ? 16.177 9.578 -12.068 1.00 56.72 88 ALA A CA 1
ATOM 699 C C . ALA A 1 88 ? 15.612 9.387 -13.491 1.00 56.72 88 ALA A C 1
ATOM 701 O O . ALA A 1 88 ? 14.434 9.648 -13.740 1.00 56.72 88 ALA A O 1
ATOM 702 N N . THR A 1 89 ? 16.457 8.928 -14.421 1.00 56.06 89 THR A N 1
ATOM 703 C CA . THR A 1 89 ? 16.091 8.614 -15.821 1.00 56.06 89 THR A CA 1
ATOM 704 C C . THR A 1 89 ? 15.410 7.246 -15.958 1.00 56.06 89 THR A C 1
ATOM 706 O O . THR A 1 89 ? 14.643 7.025 -16.896 1.00 56.06 89 THR A O 1
ATOM 709 N N . GLU A 1 90 ? 15.635 6.352 -14.995 1.00 66.56 90 GLU A N 1
ATOM 710 C CA . GLU A 1 90 ? 15.198 4.956 -15.041 1.00 66.56 90 GLU A CA 1
ATOM 711 C C . GLU A 1 90 ? 13.713 4.768 -14.693 1.00 66.56 90 GLU A C 1
ATOM 713 O O . GLU A 1 90 ? 13.124 5.499 -13.886 1.00 66.56 90 GLU A O 1
ATOM 718 N N . GLN A 1 91 ? 13.087 3.759 -15.306 1.00 68.19 91 GLN A N 1
ATOM 719 C CA . GLN A 1 91 ? 11.741 3.331 -14.927 1.00 68.19 91 GLN A CA 1
ATOM 720 C C . GLN A 1 91 ? 11.751 2.777 -13.497 1.00 68.19 91 GLN A C 1
ATOM 722 O O . GLN A 1 91 ? 12.655 2.047 -13.099 1.00 68.19 91 GLN A O 1
ATOM 727 N N . SER A 1 92 ? 10.736 3.133 -12.703 1.00 78.25 92 SER A N 1
ATOM 728 C CA . SER A 1 92 ? 10.638 2.654 -11.323 1.00 78.25 92 SER A CA 1
ATOM 729 C C . SER A 1 92 ? 10.428 1.134 -11.321 1.00 78.25 92 SER A C 1
ATOM 731 O O . SER A 1 92 ? 9.515 0.678 -12.013 1.00 78.25 92 SER A O 1
ATOM 733 N N . PRO A 1 93 ? 11.161 0.352 -10.500 1.00 83.06 93 PRO A N 1
ATOM 734 C CA . PRO A 1 93 ? 10.927 -1.089 -10.330 1.00 83.06 93 PRO A CA 1
ATOM 735 C C . PRO A 1 93 ? 9.471 -1.436 -9.991 1.00 83.06 93 PRO A C 1
ATOM 737 O O . PRO A 1 93 ? 8.995 -2.540 -10.249 1.00 83.06 93 PRO A O 1
ATOM 740 N N . LEU A 1 94 ? 8.733 -0.471 -9.434 1.00 84.81 94 LEU A N 1
ATOM 741 C CA . LEU A 1 94 ? 7.322 -0.620 -9.120 1.00 84.81 94 LEU A CA 1
ATOM 742 C C . LEU A 1 94 ? 6.424 -0.691 -10.366 1.00 84.81 94 LEU A C 1
ATOM 744 O O . LEU A 1 94 ? 5.368 -1.310 -10.306 1.00 84.81 94 LEU A O 1
ATOM 748 N N . VAL A 1 95 ? 6.830 -0.095 -11.490 1.00 85.69 95 VAL A N 1
ATOM 749 C CA . VAL A 1 95 ? 6.111 -0.219 -12.770 1.00 85.69 95 VAL A CA 1
ATOM 750 C C . VAL A 1 95 ? 6.214 -1.652 -13.271 1.00 85.69 95 VAL A C 1
ATOM 752 O O . VAL A 1 95 ? 5.189 -2.300 -13.461 1.00 85.69 95 VAL A O 1
ATOM 755 N N . SER A 1 96 ? 7.434 -2.192 -13.344 1.00 86.50 96 SER A N 1
ATOM 756 C CA . SER A 1 96 ? 7.665 -3.597 -13.696 1.00 86.50 96 SER A CA 1
ATOM 757 C C . SER A 1 96 ? 6.945 -4.546 -12.734 1.00 86.50 96 SER A C 1
ATOM 759 O O . SER A 1 96 ? 6.387 -5.557 -13.153 1.00 86.50 96 SER A O 1
ATOM 761 N N . TYR A 1 97 ? 6.882 -4.196 -11.445 1.00 86.25 97 TYR A N 1
ATOM 762 C CA . TYR A 1 97 ? 6.090 -4.930 -10.462 1.00 86.25 97 TYR A CA 1
ATOM 763 C C . TYR A 1 97 ? 4.588 -4.925 -10.767 1.00 86.25 97 TYR A C 1
ATOM 765 O O . TYR A 1 97 ? 3.933 -5.919 -10.475 1.00 86.25 97 TYR A O 1
ATOM 773 N N . CYS A 1 98 ? 4.021 -3.841 -11.300 1.00 85.62 98 CYS A N 1
ATOM 774 C CA . CYS A 1 98 ? 2.592 -3.756 -11.616 1.00 85.62 98 CYS A CA 1
ATOM 775 C C . CYS A 1 98 ? 2.248 -4.439 -12.945 1.00 85.62 98 CYS A C 1
ATOM 777 O O . CYS A 1 98 ? 1.216 -5.099 -13.036 1.00 85.62 98 CYS A O 1
ATOM 779 N N . GLU A 1 99 ? 3.114 -4.296 -13.948 1.00 84.81 99 GLU A N 1
ATOM 780 C CA . GLU A 1 99 ? 2.899 -4.800 -15.311 1.00 84.81 99 GLU A CA 1
ATOM 781 C C . GLU A 1 99 ? 3.174 -6.299 -15.456 1.00 84.81 99 GLU A C 1
ATOM 783 O O . GLU A 1 99 ? 2.651 -6.933 -16.365 1.00 84.81 99 GLU A O 1
ATOM 788 N N . ASN A 1 100 ? 3.950 -6.891 -14.547 1.00 81.06 100 ASN A N 1
ATOM 789 C CA . ASN A 1 100 ? 4.179 -8.331 -14.543 1.00 81.06 100 ASN A CA 1
ATOM 790 C C . ASN A 1 100 ? 2.882 -9.080 -14.179 1.00 81.06 100 ASN A C 1
ATOM 792 O O . ASN A 1 100 ? 2.359 -8.902 -13.083 1.00 81.06 100 ASN A O 1
ATOM 796 N N . ASP A 1 101 ? 2.360 -9.927 -15.058 1.00 78.06 101 ASP A N 1
ATOM 797 C CA . ASP A 1 101 ? 1.168 -10.764 -14.840 1.00 78.06 101 ASP A CA 1
ATOM 798 C C . ASP A 1 101 ? 1.496 -12.269 -14.761 1.00 78.06 101 ASP A C 1
ATOM 800 O O . ASP A 1 101 ? 0.614 -13.111 -14.565 1.00 78.06 101 ASP A O 1
ATOM 804 N N . VAL A 1 102 ? 2.779 -12.617 -14.876 1.00 75.25 102 VAL A N 1
ATOM 805 C CA . VAL A 1 102 ? 3.263 -14.000 -14.952 1.00 75.25 102 VAL A CA 1
ATOM 806 C C . VAL A 1 102 ? 3.730 -14.512 -13.593 1.00 75.25 102 VAL A C 1
ATOM 808 O O . VAL A 1 102 ? 3.410 -15.648 -13.214 1.00 75.25 102 VAL A O 1
ATOM 811 N N . ASP A 1 103 ? 4.485 -13.686 -12.870 1.00 78.69 103 ASP A N 1
ATOM 812 C CA . ASP A 1 103 ? 5.211 -14.060 -11.666 1.00 78.69 103 ASP A CA 1
ATO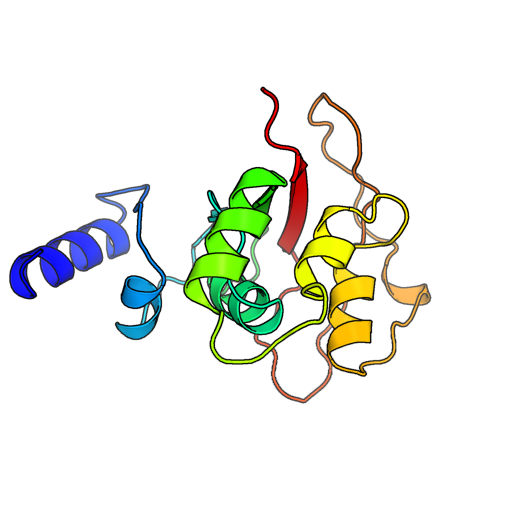M 813 C C . ASP A 1 103 ? 4.416 -13.806 -10.387 1.00 78.69 103 ASP A C 1
ATOM 815 O O . ASP A 1 103 ? 3.580 -12.908 -10.261 1.00 78.69 103 ASP A O 1
ATOM 819 N N . CYS A 1 104 ? 4.736 -14.595 -9.364 1.00 77.50 104 CYS A N 1
ATOM 820 C CA . CYS A 1 104 ? 4.190 -14.395 -8.033 1.00 77.50 104 CYS A CA 1
ATOM 821 C C . CYS A 1 104 ? 4.606 -13.017 -7.472 1.00 77.50 104 CYS A C 1
ATOM 823 O O . CYS A 1 104 ? 5.788 -12.700 -7.341 1.00 77.50 104 CYS A O 1
ATOM 825 N N . ARG A 1 105 ? 3.629 -12.233 -6.999 1.00 82.06 105 ARG A N 1
ATOM 826 C CA . ARG A 1 105 ? 3.859 -10.918 -6.364 1.00 82.06 105 ARG A CA 1
ATOM 827 C C . ARG A 1 105 ? 4.838 -10.964 -5.183 1.00 82.06 105 ARG A C 1
ATOM 829 O O . ARG A 1 105 ? 5.565 -10.001 -4.956 1.00 82.06 105 ARG A O 1
ATOM 836 N N . ARG A 1 106 ? 4.871 -12.067 -4.425 1.00 78.25 106 ARG A N 1
ATOM 837 C CA . ARG A 1 106 ? 5.830 -12.269 -3.324 1.00 78.25 106 ARG A CA 1
ATOM 838 C C . ARG A 1 106 ? 7.244 -12.549 -3.836 1.00 78.25 106 ARG A C 1
ATOM 840 O O . ARG A 1 106 ? 8.183 -12.026 -3.253 1.00 78.25 106 ARG A O 1
ATOM 847 N N . LEU A 1 107 ? 7.391 -13.310 -4.920 1.00 81.88 107 LEU A N 1
ATOM 848 C CA . LEU A 1 107 ? 8.678 -13.559 -5.570 1.00 81.88 107 LEU A CA 1
ATOM 849 C C . LEU A 1 107 ? 9.289 -12.238 -6.043 1.00 81.88 107 LEU A C 1
ATOM 851 O O . LEU A 1 107 ? 10.431 -11.954 -5.704 1.00 81.88 107 LEU A O 1
ATOM 855 N N . LEU A 1 108 ? 8.507 -11.396 -6.725 1.00 83.81 108 LEU A N 1
ATOM 856 C CA . LEU A 1 108 ? 8.973 -10.087 -7.194 1.00 83.81 108 LEU A CA 1
ATOM 857 C C . LEU A 1 108 ? 9.464 -9.190 -6.044 1.00 83.81 108 LEU A C 1
ATOM 859 O O . LEU A 1 108 ? 10.481 -8.518 -6.179 1.00 83.81 108 LEU A O 1
ATOM 863 N N . GLN A 1 109 ? 8.783 -9.212 -4.892 1.00 83.94 109 GLN A N 1
ATOM 864 C CA . GLN A 1 109 ? 9.246 -8.493 -3.698 1.00 83.94 109 GLN A CA 1
ATOM 865 C C . GLN A 1 109 ? 10.555 -9.068 -3.151 1.00 83.94 109 GLN A C 1
ATOM 867 O O . GLN A 1 109 ? 11.463 -8.309 -2.839 1.00 83.94 109 GLN A O 1
ATOM 872 N N . LEU A 1 110 ? 10.666 -10.393 -3.035 1.00 83.12 110 LEU A N 1
ATOM 873 C CA . LEU A 1 110 ? 11.869 -11.045 -2.507 1.00 83.12 110 LEU A CA 1
ATOM 874 C C . LEU A 1 110 ? 13.091 -10.775 -3.390 1.00 83.12 110 LEU A C 1
ATOM 876 O O . LEU A 1 110 ? 14.137 -10.399 -2.871 1.00 83.12 110 LEU A O 1
ATOM 880 N N . VAL A 1 111 ? 12.931 -10.881 -4.713 1.00 85.06 111 VAL A N 1
ATOM 881 C CA . VAL A 1 111 ? 13.981 -10.560 -5.691 1.00 85.06 111 VAL A CA 1
ATOM 882 C C . VAL A 1 111 ? 14.436 -9.111 -5.538 1.00 85.06 111 VAL A C 1
ATOM 884 O O . VAL A 1 111 ? 15.637 -8.857 -5.519 1.00 85.06 111 VAL A O 1
ATOM 887 N N . HIS A 1 112 ? 13.498 -8.176 -5.358 1.00 84.94 112 HIS A N 1
ATOM 888 C CA . HIS A 1 112 ? 13.825 -6.765 -5.144 1.00 84.94 112 HIS A CA 1
ATOM 889 C C . HIS A 1 112 ? 14.683 -6.533 -3.889 1.00 84.94 112 HIS A C 1
ATOM 891 O O . HIS A 1 112 ? 15.594 -5.712 -3.911 1.00 84.94 112 HIS A O 1
ATOM 897 N N . PHE A 1 113 ? 14.438 -7.279 -2.807 1.00 85.12 113 PHE A N 1
ATOM 898 C CA . PHE A 1 113 ? 15.230 -7.198 -1.571 1.00 85.12 113 PHE A CA 1
ATOM 899 C C . PHE A 1 113 ? 16.485 -8.092 -1.566 1.00 85.12 113 PHE A C 1
ATOM 901 O O . PHE A 1 113 ? 17.197 -8.136 -0.566 1.00 85.12 113 PHE A O 1
ATOM 908 N N . GLY A 1 114 ? 16.778 -8.800 -2.663 1.00 81.31 114 GLY A N 1
ATOM 909 C CA . GLY A 1 114 ? 17.911 -9.728 -2.745 1.00 81.31 114 GLY A CA 1
ATOM 910 C C . GLY A 1 114 ? 17.730 -11.018 -1.932 1.00 81.31 114 GLY A C 1
ATOM 911 O O . GLY A 1 114 ? 18.702 -11.731 -1.677 1.00 81.31 114 GLY A O 1
ATOM 912 N N . GLU A 1 115 ? 16.501 -11.340 -1.524 1.00 80.06 115 GLU A N 1
ATOM 913 C CA . GLU A 1 115 ? 16.172 -12.566 -0.799 1.00 80.06 115 GLU A CA 1
ATOM 914 C C . GLU A 1 115 ? 15.916 -13.736 -1.763 1.00 80.06 115 GLU A C 1
ATOM 916 O O . GLU A 1 115 ? 15.322 -13.586 -2.833 1.00 80.06 115 GLU A O 1
ATOM 921 N N . LYS A 1 116 ? 16.339 -14.946 -1.374 1.00 71.75 116 LYS A N 1
ATOM 922 C CA . LYS A 1 116 ? 16.114 -16.160 -2.170 1.00 71.75 116 LYS A CA 1
ATOM 923 C C . LYS A 1 116 ? 14.695 -16.685 -1.956 1.00 71.75 116 LYS A C 1
ATOM 925 O O . LYS A 1 116 ? 14.281 -16.922 -0.824 1.00 71.75 116 LYS A O 1
ATOM 930 N N . PHE A 1 117 ? 13.971 -16.918 -3.046 1.00 66.56 117 PHE A N 1
ATOM 931 C CA . PHE A 1 117 ? 12.665 -17.574 -3.009 1.00 66.56 117 PHE A CA 1
ATOM 932 C C . PHE A 1 117 ? 12.824 -19.096 -3.020 1.00 66.56 117 PHE A C 1
ATOM 934 O O . PHE A 1 117 ? 13.478 -19.635 -3.911 1.00 66.56 117 PHE A O 1
ATOM 941 N N . ASP A 1 118 ? 12.199 -19.781 -2.061 1.00 61.38 118 ASP A N 1
ATOM 942 C CA . ASP A 1 118 ? 12.089 -21.241 -2.053 1.00 61.38 118 ASP A CA 1
ATOM 943 C C . ASP A 1 118 ? 10.747 -21.674 -2.690 1.00 61.38 118 ASP A C 1
ATOM 945 O O . ASP A 1 118 ? 9.678 -21.458 -2.098 1.00 61.38 118 ASP A O 1
ATOM 949 N N . PRO A 1 119 ? 10.765 -22.295 -3.889 1.00 53.47 119 PRO A N 1
ATOM 950 C CA . PRO A 1 119 ? 9.558 -22.725 -4.596 1.00 53.47 119 PRO A CA 1
ATOM 951 C C . PRO A 1 119 ? 8.761 -23.813 -3.862 1.00 53.47 119 PRO A C 1
ATOM 953 O O . PRO A 1 119 ? 7.575 -24.000 -4.148 1.00 53.47 119 PRO A O 1
ATOM 956 N N . GLY A 1 120 ? 9.380 -24.541 -2.924 1.00 47.00 120 GLY A N 1
ATOM 957 C CA . GLY A 1 120 ? 8.738 -25.631 -2.184 1.00 47.00 120 GLY A CA 1
ATOM 958 C C . GLY A 1 120 ? 7.627 -25.168 -1.241 1.00 47.00 120 GLY A C 1
ATOM 959 O O . GLY A 1 120 ? 6.766 -25.963 -0.859 1.00 47.00 120 GLY A O 1
ATOM 960 N N . ILE A 1 121 ? 7.604 -23.878 -0.898 1.00 51.16 121 ILE A N 1
ATOM 961 C CA . ILE A 1 121 ? 6.801 -23.365 0.214 1.00 51.16 121 ILE A CA 1
ATOM 962 C C . ILE A 1 121 ? 5.523 -22.640 -0.260 1.00 51.16 121 ILE A C 1
ATOM 964 O O . ILE A 1 121 ? 4.581 -22.482 0.503 1.00 51.16 121 ILE A O 1
ATOM 968 N N . ALA A 1 122 ? 5.393 -22.329 -1.555 1.00 47.22 122 ALA A N 1
ATOM 969 C CA . ALA A 1 122 ? 4.265 -21.573 -2.119 1.00 47.22 122 ALA A CA 1
ATOM 970 C C . ALA A 1 122 ? 2.914 -22.331 -2.226 1.00 47.22 122 ALA A C 1
ATOM 972 O O . ALA A 1 122 ? 1.953 -21.790 -2.783 1.00 47.22 122 ALA A O 1
ATOM 973 N N . ARG A 1 123 ? 2.822 -23.585 -1.755 1.00 41.50 123 ARG A N 1
ATOM 974 C CA . ARG A 1 123 ? 1.839 -24.598 -2.212 1.00 41.50 123 ARG A CA 1
ATOM 975 C C . ARG A 1 123 ? 0.519 -24.741 -1.430 1.00 41.50 123 ARG A C 1
ATOM 977 O O . ARG A 1 123 ? -0.184 -25.725 -1.655 1.00 41.50 123 ARG A O 1
ATOM 984 N N . LYS A 1 124 ? 0.124 -23.842 -0.525 1.00 41.06 124 LYS A N 1
ATOM 985 C CA . LYS A 1 124 ? -1.040 -24.089 0.356 1.00 41.06 124 LYS A CA 1
ATOM 986 C C . LYS A 1 124 ? -2.073 -22.963 0.518 1.00 41.06 124 LYS A C 1
ATOM 988 O O . LYS A 1 124 ? -2.466 -22.712 1.640 1.00 41.06 124 LYS A O 1
ATOM 993 N N . HIS A 1 125 ? -2.636 -22.376 -0.545 1.00 37.41 125 HIS A N 1
ATOM 994 C CA . HIS A 1 125 ? -3.985 -21.775 -0.499 1.00 37.41 125 HIS A CA 1
ATOM 995 C C . HIS A 1 125 ? -4.663 -21.759 -1.879 1.00 37.41 125 HIS A C 1
ATOM 997 O O . HIS A 1 125 ? -4.120 -21.258 -2.861 1.00 37.41 125 HIS A O 1
ATOM 1003 N N . LYS A 1 126 ? -5.886 -22.299 -1.929 1.00 33.06 126 LYS A N 1
ATOM 1004 C CA . LYS A 1 126 ? -6.790 -22.260 -3.086 1.00 33.06 126 LYS A CA 1
ATOM 1005 C C . LYS A 1 126 ? -7.491 -20.888 -3.120 1.00 33.06 126 LYS A C 1
ATOM 1007 O O . LYS A 1 126 ? -7.960 -20.451 -2.066 1.00 33.06 126 LYS A O 1
ATOM 1012 N N . PRO A 1 127 ? -7.585 -20.204 -4.273 1.00 38.91 127 PRO A N 1
ATOM 1013 C CA . PRO A 1 127 ? -8.265 -18.916 -4.370 1.00 38.91 127 PRO A CA 1
ATOM 1014 C C . PRO A 1 127 ? -9.753 -19.072 -4.040 1.00 38.91 127 PRO A C 1
ATOM 1016 O O . PRO A 1 127 ? -10.425 -19.968 -4.554 1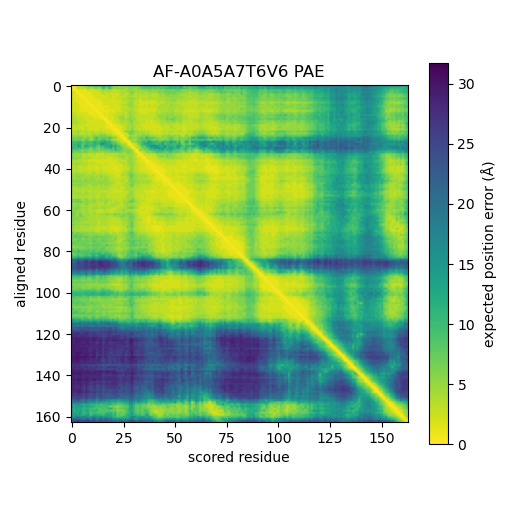.00 38.91 127 PRO A O 1
ATOM 1019 N N . ARG A 1 128 ? -10.289 -18.177 -3.202 1.00 36.12 128 ARG A N 1
ATOM 1020 C CA . ARG A 1 128 ? -11.730 -17.914 -3.205 1.00 36.12 128 ARG A CA 1
ATOM 1021 C C . ARG A 1 128 ? -11.987 -17.120 -4.481 1.00 36.12 128 ARG A C 1
ATOM 1023 O O . ARG A 1 128 ? -11.452 -16.027 -4.627 1.00 36.12 128 ARG A O 1
ATOM 1030 N N . SER A 1 129 ? -12.725 -17.715 -5.410 1.00 32.09 129 SER A N 1
ATOM 1031 C CA . SER A 1 129 ? -13.114 -17.121 -6.687 1.00 32.09 129 SER A CA 1
ATOM 1032 C C . SER A 1 129 ? -13.722 -15.732 -6.474 1.00 32.09 129 SER A C 1
ATOM 1034 O O . SER A 1 129 ? -14.888 -15.613 -6.099 1.00 32.09 129 SER A O 1
ATOM 1036 N N . LEU A 1 130 ? -12.936 -14.685 -6.704 1.00 39.12 130 LEU A N 1
ATOM 1037 C CA . LEU A 1 130 ? -13.474 -13.403 -7.129 1.00 39.12 130 LEU A CA 1
ATOM 1038 C C . LEU A 1 130 ? -13.537 -13.465 -8.657 1.00 39.12 130 LEU A C 1
ATOM 1040 O O . LEU A 1 130 ? -12.562 -13.897 -9.280 1.00 39.12 130 LEU A O 1
ATOM 1044 N N . PRO A 1 131 ? -14.678 -13.120 -9.268 1.00 33.56 131 PRO A N 1
ATOM 1045 C CA . PRO A 1 131 ? -14.768 -13.081 -10.713 1.00 33.56 131 PRO A CA 1
ATOM 1046 C C . PRO A 1 131 ? -13.810 -11.991 -11.203 1.00 33.56 131 PRO A C 1
ATOM 1048 O O . PRO A 1 131 ? -13.690 -10.950 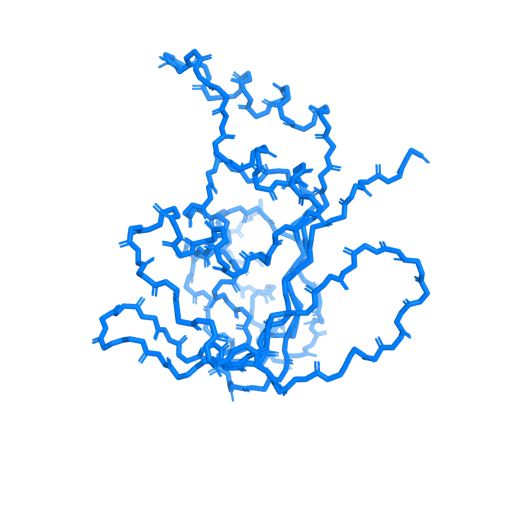-10.556 1.00 33.56 131 PRO A O 1
ATOM 1051 N N . LEU A 1 132 ? -13.189 -12.225 -12.361 1.00 40.06 132 LEU A N 1
ATOM 1052 C CA . LEU A 1 132 ? -12.281 -11.326 -13.092 1.00 40.06 132 LEU A CA 1
ATOM 1053 C C . LEU A 1 132 ? -10.779 -11.509 -12.774 1.00 40.06 132 LEU A C 1
ATOM 1055 O O . LEU A 1 132 ? -10.191 -10.797 -11.969 1.00 40.06 132 LEU A O 1
ATOM 1059 N N . GLY A 1 133 ? -10.210 -12.513 -13.456 1.00 33.84 133 GLY A N 1
ATOM 1060 C CA . GLY A 1 133 ? -8.929 -12.503 -14.184 1.00 33.84 133 GLY A CA 1
ATOM 1061 C C . GLY A 1 133 ? -7.669 -11.923 -13.533 1.00 33.84 133 GLY A C 1
ATOM 1062 O O . GLY A 1 133 ? -7.558 -10.715 -13.365 1.00 33.84 133 GLY A O 1
ATOM 1063 N N . GLY A 1 134 ? -6.664 -12.785 -13.330 1.00 37.28 134 GLY A N 1
ATOM 1064 C CA . GLY A 1 134 ? -5.247 -12.382 -13.29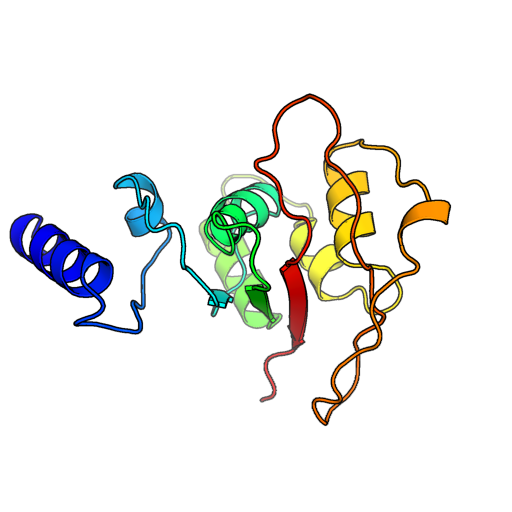4 1.00 37.28 134 GLY A CA 1
ATOM 1065 C C . GLY A 1 134 ? -4.388 -12.981 -12.179 1.00 37.28 134 GLY A C 1
ATOM 1066 O O . GLY A 1 134 ? -3.167 -12.943 -12.266 1.00 37.28 134 GLY A O 1
ATOM 1067 N N . ASP A 1 135 ? -4.978 -13.566 -11.138 1.00 45.34 135 ASP A N 1
ATOM 1068 C CA . ASP A 1 135 ? -4.203 -13.917 -9.944 1.00 45.34 135 ASP A CA 1
ATOM 1069 C C . ASP A 1 135 ? -3.662 -15.358 -9.983 1.00 45.34 135 ASP A C 1
ATOM 1071 O O . ASP A 1 135 ? -4.415 -16.327 -9.843 1.00 45.34 135 ASP A O 1
ATOM 1075 N N . LYS A 1 136 ? -2.333 -15.517 -10.081 1.00 42.47 136 LYS A N 1
ATOM 1076 C CA . LYS A 1 136 ? -1.654 -16.755 -9.660 1.00 42.47 136 LYS A CA 1
ATOM 1077 C C . LYS A 1 136 ? -1.299 -16.665 -8.167 1.00 42.47 136 LYS A C 1
ATOM 1079 O O . LYS A 1 136 ? -0.582 -15.747 -7.762 1.00 42.47 136 LYS A O 1
ATOM 1084 N N . PRO A 1 137 ? -1.786 -17.595 -7.325 1.00 41.41 137 PRO A N 1
ATOM 1085 C CA . PRO A 1 137 ? -1.573 -17.535 -5.887 1.00 41.41 137 PRO A CA 1
ATOM 1086 C C . PRO A 1 137 ? -0.123 -17.852 -5.524 1.00 41.41 137 PRO A C 1
ATOM 1088 O O . PRO A 1 137 ? 0.505 -18.750 -6.081 1.00 41.41 137 PRO A O 1
ATOM 1091 N N . CYS A 1 138 ? 0.375 -17.154 -4.511 1.00 40.19 138 CYS A N 1
ATOM 1092 C CA . CYS A 1 138 ? 1.640 -17.449 -3.860 1.00 40.19 138 CYS A CA 1
ATOM 1093 C C . CYS A 1 138 ? 1.353 -17.509 -2.367 1.00 40.19 138 CYS A C 1
ATOM 1095 O O . CYS A 1 138 ? 1.120 -16.482 -1.731 1.00 40.19 138 CYS A O 1
ATOM 1097 N N . SER A 1 139 ? 1.222 -18.721 -1.840 1.00 42.28 139 SER A N 1
ATOM 1098 C CA . SER A 1 139 ? 0.661 -18.934 -0.507 1.00 42.28 139 SER A CA 1
ATOM 1099 C C . SER A 1 139 ? 1.719 -19.315 0.523 1.00 42.28 139 SER A C 1
ATOM 1101 O O . SER A 1 139 ? 2.486 -20.236 0.282 1.00 42.28 139 SER A O 1
ATOM 1103 N N . SER A 1 140 ? 1.696 -18.585 1.647 1.00 45.47 140 SER A N 1
ATOM 1104 C CA . SER A 1 140 ? 2.252 -18.864 2.987 1.00 45.47 140 SER A CA 1
ATOM 1105 C C . SER A 1 140 ? 3.690 -19.401 3.090 1.00 45.47 140 SER A C 1
ATOM 1107 O O . SER A 1 140 ? 3.943 -20.567 2.822 1.00 45.47 140 SER A O 1
ATOM 1109 N N . LEU A 1 141 ? 4.591 -18.586 3.645 1.00 40.44 141 LEU A N 1
ATOM 1110 C CA . LEU A 1 141 ? 5.942 -18.950 4.094 1.00 40.44 141 LEU A CA 1
ATOM 1111 C C . LEU A 1 141 ? 6.128 -18.513 5.563 1.00 40.44 141 LEU A C 1
ATOM 1113 O O . LEU A 1 141 ? 5.628 -17.441 5.921 1.00 40.44 141 LEU A O 1
ATOM 1117 N N . PRO A 1 142 ? 6.845 -19.275 6.413 1.00 34.75 142 PRO A N 1
ATOM 1118 C CA . PRO A 1 142 ? 7.372 -18.750 7.669 1.00 34.75 142 PRO A CA 1
ATOM 1119 C C . PRO A 1 142 ? 8.501 -17.743 7.384 1.00 34.75 142 PRO A C 1
ATOM 1121 O O . PRO A 1 142 ? 9.178 -17.821 6.359 1.00 34.75 142 PRO A O 1
ATOM 1124 N N . ALA A 1 143 ? 8.656 -16.757 8.268 1.00 34.34 143 ALA A N 1
ATOM 1125 C CA . ALA A 1 143 ? 9.561 -15.622 8.087 1.00 34.34 143 ALA A CA 1
ATOM 1126 C C . ALA A 1 143 ? 11.050 -16.039 8.058 1.00 34.34 143 ALA A C 1
ATOM 1128 O O . ALA A 1 143 ? 11.444 -16.878 8.872 1.00 34.34 143 ALA A O 1
ATOM 1129 N N . PRO A 1 144 ? 11.904 -15.427 7.211 1.00 32.91 144 PRO A N 1
ATOM 1130 C CA . PRO A 1 144 ? 13.337 -15.398 7.472 1.00 32.91 144 PRO A CA 1
ATOM 1131 C C . PRO A 1 144 ? 13.628 -14.509 8.694 1.00 32.91 144 PRO A C 1
ATOM 1133 O O . PRO A 1 144 ? 12.906 -13.554 8.990 1.00 32.91 144 PRO A O 1
ATOM 1136 N N . SER A 1 145 ? 14.688 -14.856 9.424 1.00 34.78 145 SER A N 1
ATOM 1137 C CA . SER A 1 145 ? 15.031 -14.419 10.788 1.00 34.78 145 SER A CA 1
ATOM 1138 C C . SER A 1 145 ? 15.425 -12.948 10.957 1.00 34.78 145 SER A C 1
ATOM 1140 O O . SER A 1 145 ? 15.881 -12.553 12.030 1.00 34.78 145 SER A O 1
ATOM 1142 N N . VAL A 1 146 ? 15.265 -12.112 9.937 1.00 35.97 146 VAL A N 1
ATOM 1143 C CA . VAL A 1 146 ? 15.748 -10.736 9.975 1.00 35.97 146 VAL A CA 1
ATOM 1144 C C . VAL A 1 146 ? 14.727 -9.857 9.262 1.00 35.97 146 VAL A C 1
ATOM 1146 O O . VAL A 1 146 ? 14.587 -9.903 8.049 1.00 35.97 146 VAL A O 1
ATOM 1149 N N . PHE A 1 147 ? 14.001 -9.046 10.032 1.00 34.69 147 PHE A N 1
ATOM 1150 C CA . PHE A 1 147 ? 13.266 -7.873 9.542 1.00 34.69 147 PHE A CA 1
ATOM 1151 C C . PHE A 1 147 ? 11.868 -8.009 8.900 1.00 34.69 147 PHE A C 1
ATOM 1153 O O . PHE A 1 147 ? 11.457 -7.098 8.181 1.00 34.69 147 PHE A O 1
ATOM 1160 N N . THR A 1 148 ? 11.041 -9.016 9.222 1.00 37.94 148 THR A N 1
ATOM 1161 C CA . THR A 1 148 ? 9.598 -8.927 8.883 1.00 37.94 148 THR A CA 1
ATOM 1162 C C . THR A 1 148 ? 8.660 -9.382 10.011 1.00 37.94 148 THR A C 1
ATOM 1164 O O . THR A 1 148 ? 8.827 -10.481 10.538 1.00 37.94 148 THR A O 1
ATOM 1167 N N . PRO A 1 149 ? 7.650 -8.573 10.408 1.00 37.44 149 PRO A N 1
ATOM 1168 C CA . PRO A 1 149 ? 6.575 -9.064 11.261 1.00 37.44 149 PRO A CA 1
ATOM 1169 C C . PRO A 1 149 ? 5.763 -10.099 10.470 1.00 37.44 149 PRO A C 1
ATOM 1171 O O . PRO A 1 149 ? 5.416 -9.875 9.318 1.00 37.44 149 PRO A O 1
ATOM 1174 N N . SER A 1 150 ? 5.503 -11.246 11.088 1.00 39.50 150 SER A N 1
ATOM 1175 C CA . SER A 1 150 ? 4.735 -12.399 10.595 1.00 39.50 150 SER A CA 1
ATOM 1176 C C . SER A 1 150 ? 3.610 -12.069 9.588 1.00 39.50 150 SER A C 1
ATOM 1178 O O . SER A 1 150 ? 2.511 -11.684 9.979 1.00 39.50 150 SER A O 1
ATOM 1180 N N . PHE A 1 151 ? 3.864 -12.282 8.289 1.00 49.25 151 PHE A N 1
ATOM 1181 C CA . PHE A 1 151 ? 2.937 -12.021 7.170 1.00 49.25 151 PHE A CA 1
ATOM 1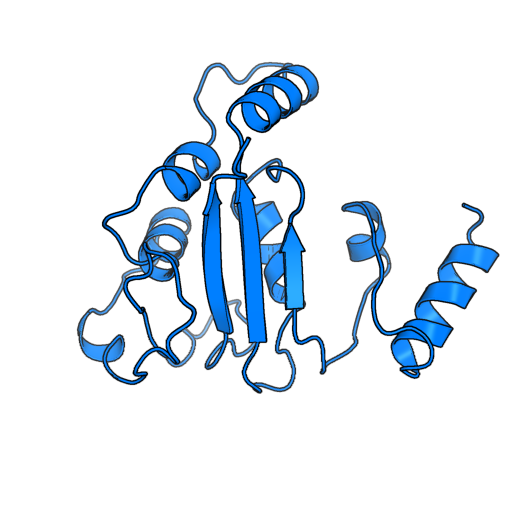182 C C . PHE A 1 151 ? 2.304 -13.299 6.582 1.00 49.25 151 PHE A C 1
ATOM 1184 O O . PHE A 1 151 ? 2.110 -13.401 5.369 1.00 49.25 151 PHE A O 1
ATOM 1191 N N . SER A 1 152 ? 2.019 -14.315 7.400 1.00 48.69 152 SER A N 1
ATOM 1192 C CA . SER A 1 152 ? 1.711 -15.668 6.899 1.00 48.69 152 SER A CA 1
ATOM 1193 C C . SER A 1 152 ? 0.404 -15.794 6.094 1.00 48.69 152 SER A C 1
ATOM 1195 O O . SER A 1 152 ? 0.215 -16.810 5.426 1.00 48.69 152 SER A O 1
ATOM 1197 N N . SER A 1 153 ? -0.471 -14.778 6.092 1.00 53.78 153 SER A N 1
ATOM 1198 C CA . SER A 1 153 ? -1.829 -14.857 5.528 1.00 53.78 153 SER A CA 1
ATOM 1199 C C . SER A 1 153 ? -2.257 -13.655 4.660 1.00 53.78 153 SER A C 1
ATOM 1201 O O . SER A 1 153 ? -3.452 -13.434 4.444 1.00 53.78 153 SER A O 1
ATOM 1203 N N . THR A 1 154 ? -1.319 -12.860 4.128 1.00 58.91 154 THR A N 1
ATOM 1204 C CA . THR A 1 154 ? -1.670 -11.678 3.318 1.00 58.91 154 THR A CA 1
ATOM 1205 C C . THR A 1 154 ? -1.680 -11.951 1.810 1.00 58.91 154 THR A C 1
ATOM 1207 O O . THR A 1 154 ? -0.654 -12.294 1.226 1.00 58.91 154 THR A O 1
ATOM 1210 N N . THR A 1 155 ? -2.817 -11.711 1.151 1.00 68.94 155 THR A N 1
ATOM 1211 C CA . THR A 1 155 ? -2.924 -11.718 -0.321 1.00 68.94 155 THR A CA 1
ATOM 1212 C C . THR A 1 155 ? -2.525 -10.353 -0.874 1.00 68.94 155 THR A C 1
ATOM 1214 O O . THR A 1 155 ? -2.966 -9.326 -0.361 1.00 68.94 155 THR A O 1
ATOM 1217 N N . THR A 1 156 ? -1.679 -10.326 -1.905 1.00 70.50 156 THR A N 1
ATOM 1218 C CA . THR A 1 156 ? -1.262 -9.088 -2.580 1.00 70.50 156 THR A CA 1
ATOM 1219 C C . THR A 1 156 ? -1.700 -9.135 -4.034 1.00 70.50 156 THR A C 1
ATOM 1221 O O . THR A 1 156 ? -1.292 -10.039 -4.757 1.00 70.50 156 THR A O 1
ATOM 1224 N N . THR A 1 157 ? -2.495 -8.154 -4.450 1.00 72.44 157 THR A N 1
ATOM 1225 C CA . THR A 1 157 ? -3.038 -8.049 -5.806 1.00 72.44 157 THR A CA 1
ATOM 1226 C C . THR A 1 157 ? -2.702 -6.675 -6.378 1.00 72.44 157 THR A C 1
ATOM 1228 O O . THR A 1 157 ? -2.909 -5.653 -5.721 1.00 72.44 157 THR A O 1
ATOM 1231 N N . CYS A 1 158 ? -2.213 -6.642 -7.616 1.00 68.25 158 CYS A N 1
ATOM 1232 C CA . CYS A 1 158 ? -2.120 -5.413 -8.399 1.00 68.25 158 CYS A CA 1
ATOM 1233 C C . CYS A 1 158 ? -3.169 -5.485 -9.505 1.00 68.25 158 CYS A C 1
ATOM 1235 O O . CYS A 1 158 ? -3.216 -6.476 -10.231 1.00 68.25 158 CYS A O 1
ATOM 1237 N N . ARG A 1 159 ? -4.035 -4.475 -9.582 1.00 73.31 159 ARG A N 1
ATOM 1238 C CA . ARG A 1 159 ? -5.098 -4.380 -10.579 1.00 73.31 159 ARG A CA 1
ATOM 1239 C C . ARG A 1 159 ? -4.847 -3.173 -11.458 1.00 73.31 159 ARG A C 1
ATOM 1241 O O . ARG A 1 159 ? -4.650 -2.070 -10.945 1.00 73.31 159 ARG A O 1
ATOM 1248 N N . LEU A 1 160 ? -4.928 -3.377 -12.769 1.00 69.81 160 LEU A N 1
ATOM 1249 C CA . LEU A 1 160 ? -5.091 -2.265 -13.692 1.00 69.81 160 LEU A CA 1
ATOM 1250 C C . LEU A 1 160 ? -6.393 -1.553 -13.327 1.00 69.81 160 LEU A C 1
ATOM 1252 O O . LEU A 1 160 ? -7.441 -2.182 -13.154 1.00 69.81 160 LEU A O 1
ATOM 1256 N N . ARG A 1 161 ? -6.310 -0.242 -13.136 1.00 71.94 161 ARG A N 1
ATOM 1257 C CA . ARG A 1 161 ? -7.488 0.593 -12.979 1.00 71.94 161 ARG A CA 1
ATOM 1258 C C . ARG A 1 161 ? -8.177 0.616 -14.342 1.00 71.94 161 ARG A C 1
ATOM 1260 O O . ARG A 1 161 ? -7.625 1.182 -15.277 1.00 71.94 161 ARG A O 1
ATOM 1267 N N . GLY A 1 162 ? -9.321 -0.059 -14.450 1.00 55.47 162 GLY A N 1
ATOM 1268 C CA . GLY A 1 162 ? -10.164 0.035 -15.640 1.00 55.47 162 GLY A CA 1
ATOM 1269 C C . GLY A 1 162 ? -10.537 1.493 -15.895 1.00 55.47 162 GLY A C 1
ATOM 1270 O O . GLY A 1 162 ? -10.762 2.235 -14.932 1.00 55.47 162 GLY A O 1
ATOM 1271 N N . GLU A 1 163 ? -10.516 1.884 -17.167 1.00 39.53 163 GLU A N 1
ATOM 1272 C CA . GLU A 1 163 ? -11.051 3.165 -17.643 1.00 39.53 163 GLU A CA 1
ATOM 1273 C C . GLU A 1 163 ? -12.563 3.259 -17.410 1.00 39.53 163 GLU A C 1
ATOM 1275 O O . GLU A 1 163 ? -13.254 2.220 -17.544 1.00 39.53 163 GLU A O 1
#

Foldseek 3Di:
DDPVVLVVVLVCVLVVVDVDDDDDLVNVVVPDDRQAAAEDEAPAQDLAVVSLVSSVLNHNLVVDAHEYEYADDVVRQVVSCVVVPPDDPDRGLSVVLQPDLDDDNVCSSCVVVVHDDDPVAQPDDDDPDDPDDGDDGRAADADDPDDGRNPRRYHYYYDHDDD

Radius of gyration: 16.79 Å; Cα contacts (8 Å, |Δi|>4): 188; chains: 1; bounding box: 34×46×36 Å

Organism: Cucumis melo var. makuwa (NCBI:txid1194695)

Mean predicted aligned error: 10.83 Å

pLDDT: mean 72.36, std 19.16, range [32.09, 93.0]

Sequence (163 aa):
MDPAQRSFVQKQWSKDEINIISATVAFGMVGINKPNVRFVIHHSLPKSIEGYHQECGRAGRDGMPSSRVLYYSYSDYIRVKHMISQGATEQSPLVSYCENDVDCRRLLQLVHFGEKFDPGIARKHKPRSLPLGGDKPCSSLPAPSVFTPSFSSTTTTCRLRGE